Protein AF-A0A2J7ZN71-F1 (afdb_monomer_lite)

pLDDT: mean 74.39, std 15.01, range [37.94, 88.56]

Sequence (117 aa):
MFYYLTLNKALDIHPKDFGSRLREVLQSKPITEGRTRQGIFEWPRIREDQSGYATFEVTYGCIVCRPYKGEVLDAVATSVDKVSWKVVSGVMGFFVQARPLQLFVTQHFCIVTVKED

Organism: NCBI:txid47790

Foldseek 3Di:
DKDKDWDKDKDKDQPVCPDPCVVVVVVPDDDPAAPWDDWDWDDWDQDPPVRRITIIIITIIHMHDDDDPPDDFDWAFDDQDPVLVDPDDDWRWTWTHGDPDIDIDTPVPDDDDDPDD

Radius of gyration: 23.33 Å; chains: 1; bounding box: 53×30×63 Å

Structure (mmCIF, N/CA/C/O backbone):
data_AF-A0A2J7ZN71-F1
#
_entry.id   AF-A0A2J7ZN71-F1
#
loop_
_atom_site.group_PDB
_atom_site.id
_atom_site.type_symbol
_atom_site.label_atom_id
_atom_site.label_alt_id
_atom_site.label_comp_id
_atom_site.label_asym_id
_atom_site.label_entity_id
_atom_site.label_seq_id
_atom_site.pdbx_PDB_ins_code
_atom_site.Cartn_x
_atom_site.Cartn_y
_atom_site.Cartn_z
_atom_site.occupancy
_atom_site.B_iso_or_equiv
_atom_site.auth_seq_id
_atom_site.auth_comp_id
_atom_site.auth_asym_id
_atom_site.auth_atom_id
_atom_site.pdbx_PDB_model_num
ATOM 1 N N . MET A 1 1 ? -13.800 1.177 6.326 1.00 82.94 1 MET A N 1
ATOM 2 C CA . MET A 1 1 ? -14.202 1.723 5.011 1.00 82.94 1 MET A CA 1
ATOM 3 C C . MET A 1 1 ? -13.180 1.390 3.913 1.00 82.94 1 MET A C 1
ATOM 5 O O . MET A 1 1 ? -11.994 1.278 4.222 1.00 82.94 1 MET A O 1
ATOM 9 N N . PHE A 1 2 ? -13.612 1.229 2.652 1.00 83.62 2 PHE A N 1
ATOM 10 C CA . PHE A 1 2 ? -12.721 1.124 1.480 1.00 83.62 2 PHE A CA 1
ATOM 11 C C . PHE A 1 2 ? -12.754 2.409 0.651 1.00 83.62 2 PHE A C 1
ATOM 13 O O . PHE A 1 2 ? -13.823 2.978 0.448 1.00 83.62 2 PHE A O 1
ATOM 20 N N . TYR A 1 3 ? -11.601 2.808 0.120 1.00 85.88 3 TYR A N 1
ATOM 21 C CA . TYR A 1 3 ? -11.456 3.965 -0.761 1.00 85.88 3 TYR A CA 1
ATOM 22 C C . TYR A 1 3 ? -10.753 3.559 -2.047 1.00 85.88 3 TYR A C 1
ATOM 24 O O . TYR A 1 3 ? -9.821 2.755 -2.014 1.00 85.88 3 TYR A O 1
ATOM 32 N N . TYR A 1 4 ? -11.189 4.134 -3.165 1.00 87.50 4 TYR A N 1
ATOM 33 C CA . TYR A 1 4 ? -10.447 4.085 -4.416 1.00 87.50 4 TYR A CA 1
ATOM 34 C C . TYR A 1 4 ? -9.589 5.344 -4.515 1.00 87.50 4 TYR A C 1
ATOM 36 O O . TYR A 1 4 ? -10.124 6.452 -4.534 1.00 87.50 4 TYR A O 1
ATOM 44 N N . LEU A 1 5 ? -8.270 5.173 -4.541 1.00 86.00 5 LEU A N 1
ATOM 45 C CA . LEU A 1 5 ? -7.311 6.265 -4.672 1.00 86.00 5 LEU A CA 1
ATOM 46 C C . LEU A 1 5 ? -6.529 6.100 -5.969 1.00 86.00 5 LEU A C 1
ATOM 48 O O . LEU A 1 5 ? -6.172 4.989 -6.360 1.00 86.00 5 LEU A O 1
ATOM 52 N N . THR A 1 6 ? -6.262 7.226 -6.624 1.00 87.25 6 THR A N 1
ATOM 53 C CA . THR A 1 6 ? -5.315 7.295 -7.738 1.00 87.25 6 THR A CA 1
ATOM 54 C C . THR A 1 6 ? -4.014 7.855 -7.184 1.00 87.25 6 THR A C 1
ATOM 56 O O . THR A 1 6 ? -4.007 8.957 -6.640 1.00 87.25 6 THR A O 1
ATOM 59 N N . LEU A 1 7 ? -2.941 7.072 -7.259 1.00 85.06 7 LEU A N 1
ATOM 60 C CA . LEU A 1 7 ? -1.635 7.399 -6.694 1.00 85.06 7 LEU A CA 1
ATOM 61 C C . LEU A 1 7 ? -0.573 7.402 -7.790 1.00 85.06 7 LEU A C 1
ATOM 63 O O . LEU A 1 7 ? -0.671 6.659 -8.764 1.00 85.06 7 LEU A O 1
ATOM 67 N N . ASN A 1 8 ? 0.472 8.199 -7.585 1.00 85.88 8 ASN A N 1
ATOM 68 C CA . ASN A 1 8 ? 1.641 8.246 -8.454 1.00 85.88 8 ASN A CA 1
ATOM 69 C C . ASN A 1 8 ? 2.836 7.639 -7.721 1.00 85.88 8 ASN A C 1
ATOM 71 O O . ASN A 1 8 ? 3.069 7.945 -6.550 1.00 85.88 8 ASN A O 1
ATOM 75 N N . LYS A 1 9 ? 3.596 6.773 -8.392 1.00 84.75 9 LYS A N 1
ATOM 76 C CA . LYS A 1 9 ? 4.840 6.210 -7.859 1.00 84.75 9 LYS A CA 1
ATOM 77 C C . LYS A 1 9 ? 5.925 6.240 -8.926 1.00 84.75 9 LYS A C 1
ATOM 79 O O . LYS A 1 9 ? 5.715 5.765 -10.038 1.00 84.75 9 LYS A O 1
ATOM 84 N N . ALA A 1 10 ? 7.090 6.755 -8.545 1.00 86.12 10 ALA A N 1
ATOM 85 C CA . ALA A 1 10 ? 8.309 6.638 -9.328 1.00 86.12 10 ALA A CA 1
ATOM 86 C C . ALA A 1 10 ? 8.900 5.235 -9.139 1.00 86.12 10 ALA A C 1
ATOM 88 O O . ALA A 1 10 ? 9.057 4.761 -8.007 1.00 86.12 10 ALA A O 1
ATOM 89 N N . LEU A 1 11 ? 9.189 4.554 -10.244 1.00 86.75 11 LEU A N 1
ATOM 90 C CA . LEU A 1 11 ? 9.700 3.195 -10.245 1.00 86.75 11 LEU A CA 1
ATOM 91 C C . LEU A 1 11 ? 11.016 3.109 -11.012 1.00 86.75 11 LEU A C 1
ATOM 93 O O . LEU A 1 11 ? 11.055 3.301 -12.224 1.00 86.75 11 LEU A O 1
ATOM 97 N N . ASP A 1 12 ? 12.075 2.761 -10.289 1.00 87.56 12 ASP A N 1
ATOM 98 C CA . ASP A 1 12 ? 13.409 2.612 -10.857 1.00 87.56 12 ASP A CA 1
ATOM 99 C C . ASP A 1 12 ? 13.579 1.204 -11.449 1.00 87.56 12 ASP A C 1
ATOM 101 O O . ASP A 1 12 ? 13.289 0.180 -10.809 1.00 87.56 12 ASP A O 1
ATOM 105 N N . ILE A 1 13 ? 14.037 1.141 -12.698 1.00 88.19 13 ILE A N 1
ATOM 106 C CA . ILE A 1 13 ? 14.294 -0.097 -13.437 1.00 88.19 13 ILE A CA 1
ATOM 107 C C . ILE A 1 13 ? 15.754 -0.157 -13.857 1.00 88.19 13 ILE A C 1
ATOM 109 O O . ILE A 1 13 ? 16.323 0.818 -14.346 1.00 88.19 13 ILE A O 1
ATOM 113 N N . HIS A 1 14 ? 16.336 -1.338 -13.673 1.00 88.31 14 HIS A N 1
ATOM 114 C CA . HIS A 1 14 ? 17.698 -1.630 -14.072 1.00 88.31 14 HIS A CA 1
ATOM 115 C C . HIS A 1 14 ? 17.781 -1.820 -15.603 1.00 88.31 14 HIS A C 1
ATOM 117 O O . HIS A 1 14 ? 16.914 -2.494 -16.166 1.00 88.31 14 HIS A O 1
ATOM 123 N N . PRO A 1 15 ? 18.842 -1.343 -16.284 1.00 87.25 15 PRO A N 1
ATOM 124 C CA . PRO A 1 15 ? 19.001 -1.454 -17.743 1.00 87.25 15 PRO A CA 1
ATOM 125 C C . PRO A 1 15 ? 18.836 -2.859 -18.324 1.00 87.25 15 PRO A C 1
ATOM 127 O O . PRO A 1 15 ? 18.375 -3.030 -19.446 1.00 87.25 15 PRO A O 1
ATOM 130 N N . LYS A 1 16 ? 19.199 -3.885 -17.547 1.00 88.06 16 LYS A N 1
ATOM 131 C CA . LYS A 1 16 ? 19.067 -5.303 -17.928 1.00 88.06 16 LYS A CA 1
ATOM 132 C C . LYS A 1 16 ? 17.629 -5.707 -18.275 1.00 88.06 16 LYS A C 1
ATOM 134 O O . LYS A 1 16 ? 17.439 -6.603 -19.090 1.00 88.06 16 LYS A O 1
ATOM 139 N N . ASP A 1 17 ? 16.643 -5.048 -17.674 1.00 86.00 17 ASP A N 1
ATOM 140 C CA . ASP A 1 17 ? 15.226 -5.347 -17.887 1.00 86.00 17 ASP A CA 1
ATOM 141 C C . ASP A 1 17 ? 14.618 -4.509 -19.029 1.00 86.00 17 ASP A C 1
ATOM 143 O O . ASP A 1 17 ? 13.426 -4.634 -19.328 1.00 86.00 17 ASP A O 1
ATOM 147 N N . PHE A 1 18 ? 15.420 -3.665 -19.697 1.00 84.06 18 PHE A N 1
ATOM 148 C CA . PHE A 1 18 ? 15.007 -2.907 -20.879 1.00 84.06 18 PHE A CA 1
ATOM 149 C C . PHE A 1 18 ? 14.949 -3.844 -22.083 1.00 84.06 18 PHE A C 1
ATOM 151 O O . PHE A 1 18 ? 15.886 -3.977 -22.866 1.00 84.06 18 PHE A O 1
ATOM 158 N N . GLY A 1 19 ? 13.824 -4.531 -22.216 1.00 85.56 19 GLY A N 1
ATOM 159 C CA . GLY A 1 19 ? 13.555 -5.419 -23.335 1.00 85.56 19 GLY A CA 1
ATOM 160 C C . GLY A 1 19 ? 12.082 -5.421 -23.711 1.00 85.56 19 GLY A C 1
ATOM 161 O O . GLY A 1 19 ? 11.272 -4.663 -23.180 1.00 85.56 19 GLY A O 1
ATOM 162 N N . SER A 1 20 ? 11.708 -6.337 -24.599 1.00 84.94 20 SER A N 1
ATOM 163 C CA . SER A 1 20 ? 10.323 -6.511 -25.059 1.00 84.94 20 SER A CA 1
ATOM 164 C C . SER A 1 20 ? 9.323 -6.801 -23.930 1.00 84.94 20 SER A C 1
ATOM 166 O O . SER A 1 20 ? 8.136 -6.526 -24.081 1.00 84.94 20 SER A O 1
ATOM 168 N N . ARG A 1 21 ? 9.798 -7.303 -22.781 1.00 86.12 21 ARG A N 1
ATOM 169 C CA . ARG A 1 21 ? 8.985 -7.620 -21.592 1.00 86.12 21 ARG A CA 1
ATOM 170 C C . ARG A 1 21 ? 8.977 -6.526 -20.523 1.00 86.12 21 ARG A C 1
ATOM 172 O O . ARG A 1 21 ? 8.514 -6.766 -19.411 1.00 86.12 21 ARG A O 1
ATOM 179 N N . LEU A 1 22 ? 9.445 -5.318 -20.839 1.00 83.94 22 LEU A N 1
ATOM 180 C CA . LEU A 1 22 ? 9.497 -4.198 -19.892 1.00 83.94 22 LEU A CA 1
ATOM 181 C C . LEU A 1 22 ? 8.149 -3.956 -19.193 1.00 83.94 22 LEU A C 1
ATOM 183 O O . LEU A 1 22 ? 8.105 -3.723 -17.989 1.00 83.94 22 LEU A O 1
ATOM 187 N N . ARG A 1 23 ? 7.038 -4.077 -19.931 1.00 82.25 23 ARG A N 1
ATOM 188 C CA . ARG A 1 23 ? 5.681 -3.892 -19.397 1.00 82.25 23 ARG A CA 1
ATOM 189 C C . ARG A 1 23 ? 5.302 -4.940 -18.347 1.00 82.25 23 ARG A C 1
ATOM 191 O O . ARG A 1 23 ? 4.655 -4.601 -17.364 1.00 82.25 23 ARG A O 1
ATOM 198 N N . GLU A 1 24 ? 5.719 -6.188 -18.530 1.00 85.31 24 GLU A N 1
ATOM 199 C CA . GLU A 1 24 ? 5.472 -7.272 -17.570 1.00 85.31 24 GLU A CA 1
ATOM 200 C C . GLU A 1 24 ? 6.328 -7.089 -16.312 1.00 85.31 24 GLU A C 1
ATOM 202 O O . GLU A 1 24 ? 5.850 -7.246 -15.188 1.00 8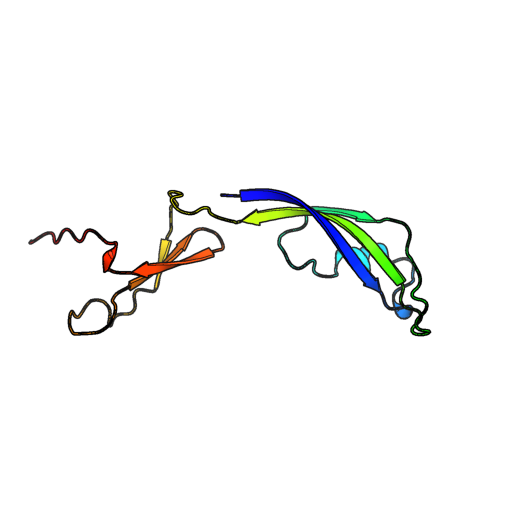5.31 24 GLU A O 1
ATOM 207 N N . VAL A 1 25 ? 7.586 -6.671 -16.483 1.00 84.56 25 VAL A N 1
ATOM 208 C CA . VAL A 1 25 ? 8.488 -6.358 -15.363 1.00 84.56 25 VAL A CA 1
ATOM 209 C C . VAL A 1 25 ? 7.948 -5.179 -14.549 1.00 84.56 25 VAL A C 1
ATOM 211 O O . VAL A 1 25 ? 7.898 -5.235 -13.322 1.00 84.56 25 VAL A O 1
ATOM 214 N N . LEU A 1 26 ? 7.463 -4.141 -15.227 1.00 81.50 26 LEU A N 1
ATOM 215 C CA . LEU A 1 26 ? 6.797 -2.993 -14.615 1.00 81.50 26 LEU A CA 1
ATOM 216 C C . LEU A 1 26 ? 5.558 -3.392 -13.804 1.00 81.50 26 LEU A C 1
ATOM 218 O O . LEU A 1 26 ? 5.356 -2.885 -12.704 1.00 81.50 26 LEU A O 1
ATOM 222 N N . GLN A 1 27 ? 4.740 -4.304 -14.332 1.00 79.75 27 GLN A N 1
ATOM 223 C CA . GLN A 1 27 ? 3.518 -4.776 -13.674 1.00 79.75 27 GLN A CA 1
ATOM 224 C C . GLN A 1 27 ? 3.777 -5.752 -12.522 1.00 79.75 27 GLN A C 1
ATOM 226 O O . GLN A 1 27 ? 2.986 -5.807 -11.584 1.00 79.75 27 GLN A O 1
ATOM 231 N N . SER A 1 28 ? 4.860 -6.529 -12.588 1.00 80.81 28 SER A N 1
ATOM 232 C CA . SER A 1 28 ? 5.219 -7.497 -11.544 1.00 80.81 28 SER A CA 1
ATOM 233 C C . SER A 1 28 ? 5.883 -6.854 -10.328 1.00 80.81 28 SER A C 1
ATOM 235 O O . SER A 1 28 ? 5.873 -7.442 -9.244 1.00 80.81 28 SER A O 1
ATOM 237 N N . LYS A 1 29 ? 6.440 -5.645 -10.466 1.00 80.75 29 LYS A N 1
ATOM 238 C CA . LYS A 1 29 ? 7.035 -4.942 -9.331 1.00 80.75 29 LYS A CA 1
ATOM 239 C C . LYS A 1 29 ? 5.957 -4.517 -8.326 1.00 80.75 29 LYS A C 1
ATOM 241 O O . LYS A 1 29 ? 5.007 -3.822 -8.691 1.00 80.75 29 LYS A O 1
ATOM 246 N N . PRO A 1 30 ? 6.103 -4.887 -7.041 1.00 68.19 30 PRO A N 1
ATOM 247 C CA . PRO A 1 30 ? 5.094 -4.596 -6.038 1.00 68.19 30 PRO A CA 1
ATOM 248 C C . PRO A 1 30 ? 5.005 -3.091 -5.772 1.00 68.19 30 PRO A C 1
ATOM 250 O O . PRO A 1 30 ? 5.975 -2.413 -5.416 1.00 68.19 30 PRO A O 1
ATOM 253 N N . ILE A 1 31 ? 3.793 -2.567 -5.912 1.00 69.75 31 ILE A N 1
ATOM 254 C CA . ILE A 1 31 ? 3.444 -1.218 -5.494 1.00 69.75 31 ILE A CA 1
ATOM 255 C C . ILE A 1 31 ? 2.840 -1.328 -4.092 1.00 69.75 31 ILE A C 1
ATOM 257 O O . ILE A 1 31 ? 1.911 -2.094 -3.862 1.00 69.75 31 ILE A O 1
ATOM 261 N N . THR A 1 32 ? 3.438 -0.631 -3.132 1.00 61.41 32 THR A N 1
ATOM 262 C CA . THR A 1 32 ? 3.470 -1.027 -1.718 1.00 61.41 32 THR A CA 1
ATOM 263 C C . THR A 1 32 ? 2.174 -0.817 -0.923 1.00 61.41 32 THR A C 1
ATOM 265 O O . THR A 1 32 ? 2.198 -0.973 0.290 1.00 61.41 32 THR A O 1
ATOM 268 N N . GLU A 1 33 ? 1.037 -0.490 -1.544 1.00 56.62 33 GLU A N 1
ATOM 269 C CA . GLU A 1 33 ? -0.140 0.007 -0.803 1.00 56.62 33 GLU A CA 1
ATOM 270 C C . GLU A 1 33 ? -1.496 -0.535 -1.292 1.00 56.62 33 GLU A C 1
ATOM 272 O O . GLU A 1 33 ? -2.524 0.131 -1.181 1.00 56.62 33 GLU A O 1
ATOM 277 N N . GLY A 1 34 ? -1.542 -1.769 -1.804 1.00 56.41 34 GLY A N 1
ATOM 278 C CA . GLY A 1 34 ? -2.809 -2.478 -2.020 1.00 56.41 34 GLY A CA 1
ATOM 279 C C . GLY A 1 34 ? -2.852 -3.354 -3.267 1.00 56.41 34 GLY A C 1
ATOM 280 O O . GLY A 1 34 ? -1.849 -3.589 -3.936 1.00 56.41 34 GLY A O 1
ATOM 281 N N . ARG A 1 35 ? -4.050 -3.859 -3.590 1.00 55.84 35 ARG A N 1
ATOM 282 C CA . ARG A 1 35 ? -4.305 -4.531 -4.872 1.00 55.84 35 ARG A CA 1
ATOM 283 C C . ARG A 1 35 ? -4.480 -3.463 -5.950 1.00 55.84 35 ARG A C 1
ATOM 285 O O . ARG A 1 35 ? -5.556 -2.881 -6.084 1.00 55.84 35 ARG A O 1
ATOM 292 N N . THR A 1 36 ? -3.410 -3.196 -6.685 1.00 55.88 36 THR A N 1
ATOM 293 C CA . THR A 1 36 ? -3.398 -2.266 -7.818 1.00 55.88 36 THR A CA 1
ATOM 294 C C . THR A 1 36 ? -4.096 -2.886 -9.025 1.00 55.88 36 THR A C 1
ATOM 296 O O . THR A 1 36 ? -3.828 -4.041 -9.356 1.00 55.88 36 THR A O 1
ATOM 299 N N . ARG A 1 37 ? -5.005 -2.147 -9.680 1.00 52.97 37 ARG A N 1
ATOM 300 C CA . ARG A 1 37 ? -5.815 -2.702 -10.783 1.00 52.97 37 ARG A CA 1
ATOM 301 C C . ARG A 1 37 ? -5.340 -2.390 -12.193 1.00 52.97 37 ARG A C 1
ATOM 303 O O . ARG A 1 37 ? -5.700 -3.156 -13.070 1.00 52.97 37 ARG A O 1
ATOM 310 N N . GLN A 1 38 ? -4.538 -1.353 -12.411 1.00 58.38 38 GLN A N 1
ATOM 311 C CA . GLN A 1 38 ? -3.813 -1.035 -13.653 1.00 58.38 38 GLN A CA 1
ATOM 312 C C . GLN A 1 38 ? -3.293 0.399 -13.519 1.00 58.38 38 GLN A C 1
ATOM 314 O O . GLN A 1 38 ? -3.900 1.209 -12.815 1.00 58.38 38 GLN A O 1
ATOM 319 N N . GLY A 1 39 ? -2.169 0.698 -14.169 1.00 58.22 39 GLY A N 1
ATOM 320 C CA . GLY A 1 39 ? -1.601 2.039 -14.191 1.00 58.22 39 GLY A CA 1
ATOM 321 C C . GLY A 1 39 ? -1.233 2.499 -15.595 1.00 58.22 39 GLY A C 1
ATOM 322 O O . GLY A 1 39 ? -0.961 1.675 -16.473 1.00 58.22 39 GLY A O 1
ATOM 323 N N . ILE A 1 40 ? -1.263 3.815 -15.789 1.00 63.97 40 ILE A N 1
ATOM 324 C CA . ILE A 1 40 ? -0.742 4.497 -16.973 1.00 63.97 40 ILE A CA 1
ATOM 325 C C . ILE A 1 40 ? 0.739 4.770 -16.703 1.00 63.97 40 ILE A C 1
ATOM 327 O O . ILE A 1 40 ? 1.098 5.260 -15.633 1.00 63.97 40 ILE A O 1
ATOM 331 N N . PHE A 1 41 ? 1.588 4.394 -17.657 1.00 67.75 41 PHE A N 1
ATOM 332 C CA . PHE A 1 41 ? 3.031 4.602 -17.594 1.00 67.75 41 PHE A CA 1
ATOM 333 C C . PHE A 1 41 ? 3.378 5.834 -18.421 1.00 67.75 41 PHE A C 1
ATOM 335 O O . PHE A 1 41 ? 3.059 5.875 -19.612 1.00 67.75 41 PHE A O 1
ATOM 342 N N . GLU A 1 42 ? 4.014 6.819 -17.798 1.00 72.44 42 GLU A N 1
ATOM 343 C CA . GLU A 1 42 ? 4.567 7.968 -18.510 1.00 72.44 42 GLU A CA 1
ATOM 344 C C . GLU A 1 42 ? 5.953 7.657 -19.095 1.00 72.44 42 GLU A C 1
ATOM 346 O O . GLU A 1 42 ? 6.531 6.585 -18.880 1.00 72.44 42 GLU A O 1
ATOM 351 N N . TRP A 1 43 ? 6.481 8.597 -19.883 1.00 72.31 43 TRP A N 1
ATOM 352 C CA . TRP A 1 43 ? 7.781 8.463 -20.535 1.00 72.31 43 TRP A CA 1
ATOM 353 C C . TRP A 1 43 ? 8.913 8.335 -19.502 1.00 72.31 43 TRP A C 1
ATOM 355 O O . TRP A 1 43 ? 8.957 9.117 -18.549 1.00 72.31 43 TRP A O 1
ATOM 365 N N . PRO A 1 44 ? 9.850 7.384 -19.679 1.00 77.62 44 PRO A N 1
ATOM 366 C CA . PRO A 1 44 ? 10.933 7.187 -18.728 1.00 77.62 44 PRO A CA 1
ATOM 367 C C . PRO A 1 44 ? 11.906 8.358 -18.710 1.00 77.62 44 PRO A C 1
ATOM 369 O O . PRO A 1 44 ? 12.309 8.868 -19.758 1.00 77.62 44 PRO A O 1
ATOM 372 N N . ARG A 1 45 ? 12.374 8.701 -17.511 1.00 82.94 45 ARG A N 1
ATOM 373 C CA . ARG A 1 45 ? 13.546 9.553 -17.312 1.00 82.94 45 ARG A CA 1
ATOM 374 C C . ARG A 1 45 ? 14.744 8.683 -16.970 1.00 82.94 45 ARG A C 1
ATOM 376 O O . ARG A 1 45 ? 14.702 7.915 -16.015 1.00 82.94 45 ARG A O 1
ATOM 383 N N . ILE A 1 46 ? 15.813 8.791 -17.751 1.00 83.75 46 ILE A N 1
ATOM 384 C CA . ILE A 1 46 ? 17.086 8.134 -17.436 1.00 83.75 46 ILE A CA 1
ATOM 385 C C . ILE A 1 46 ? 17.754 8.942 -16.321 1.00 83.75 46 ILE A C 1
ATOM 387 O O . ILE A 1 46 ? 17.839 10.165 -16.420 1.00 83.75 46 ILE A O 1
ATOM 391 N N . ARG A 1 47 ? 18.203 8.277 -15.255 1.00 83.44 47 ARG A N 1
ATOM 392 C CA . ARG A 1 47 ? 18.943 8.938 -14.179 1.00 83.44 47 ARG A CA 1
ATOM 393 C C . ARG A 1 47 ? 20.322 9.389 -14.657 1.00 83.44 47 ARG A C 1
ATOM 395 O O . ARG A 1 47 ? 21.036 8.658 -15.337 1.00 83.44 47 ARG A O 1
ATOM 402 N N . GLU A 1 48 ? 20.713 10.577 -14.214 1.00 82.38 48 GLU A N 1
ATOM 403 C CA . GLU A 1 48 ? 21.994 11.214 -14.546 1.00 82.38 48 GLU A CA 1
ATOM 404 C C . GLU A 1 48 ? 23.152 10.779 -13.624 1.00 82.38 48 GLU A C 1
ATOM 406 O O . GLU A 1 48 ? 24.285 11.222 -13.784 1.00 82.38 48 GLU A O 1
ATOM 411 N N . ASP A 1 49 ? 22.908 9.870 -12.678 1.00 82.94 49 ASP A N 1
ATOM 412 C CA . ASP A 1 49 ? 23.873 9.394 -11.673 1.00 82.94 49 ASP A CA 1
ATOM 413 C C . ASP A 1 49 ? 24.877 8.350 -12.210 1.00 82.94 49 ASP A C 1
ATOM 415 O O . ASP A 1 49 ? 25.489 7.623 -11.431 1.00 82.94 49 ASP A O 1
ATOM 419 N N . GLN A 1 50 ? 25.038 8.247 -13.537 1.00 78.75 50 GLN A N 1
ATOM 420 C CA . GLN A 1 50 ? 25.873 7.257 -14.248 1.00 78.75 50 GLN A CA 1
ATOM 421 C C . GLN A 1 50 ? 25.515 5.784 -13.975 1.00 78.75 50 GLN A C 1
ATOM 423 O O . GLN A 1 50 ? 26.158 4.880 -14.506 1.00 78.75 50 GLN A O 1
ATOM 428 N N . SER A 1 51 ? 24.461 5.520 -13.199 1.00 81.06 51 SER A N 1
ATOM 429 C CA . SER A 1 51 ? 23.998 4.166 -12.889 1.00 81.06 51 SER A CA 1
ATOM 430 C C . SER A 1 51 ? 23.242 3.523 -14.061 1.00 81.06 51 SER A C 1
ATOM 432 O O . SER A 1 51 ? 23.099 2.302 -14.119 1.00 81.06 51 SER A O 1
ATOM 434 N N . GLY A 1 52 ? 22.743 4.345 -14.993 1.00 83.31 52 GLY A N 1
ATOM 435 C CA . GLY A 1 52 ? 21.968 3.925 -16.161 1.00 83.31 52 GLY A CA 1
ATOM 436 C C . GLY A 1 52 ? 20.512 3.559 -15.862 1.00 83.31 52 GLY A C 1
ATOM 437 O O . GLY A 1 52 ? 19.782 3.200 -16.782 1.00 83.31 52 GLY A O 1
ATOM 438 N N . TYR A 1 53 ? 20.060 3.643 -14.609 1.00 88.56 53 TYR A N 1
ATOM 439 C CA . TYR A 1 53 ? 18.678 3.322 -14.254 1.00 88.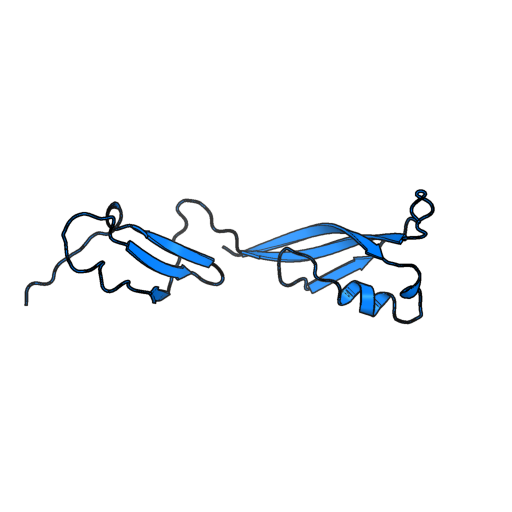56 53 TYR A CA 1
ATOM 440 C C . TYR A 1 53 ? 17.687 4.263 -14.948 1.00 88.56 53 TYR A C 1
ATOM 442 O O . TYR A 1 53 ? 17.959 5.448 -15.136 1.00 88.56 53 TYR A O 1
ATOM 450 N N . ALA A 1 54 ? 16.510 3.736 -15.289 1.00 88.56 54 ALA A N 1
ATOM 451 C CA . ALA A 1 54 ? 15.393 4.543 -15.770 1.00 88.56 54 ALA A CA 1
ATOM 452 C C . ALA A 1 54 ? 14.294 4.595 -14.714 1.00 88.56 54 ALA A C 1
ATOM 454 O O . ALA A 1 54 ? 13.847 3.560 -14.213 1.00 88.56 54 ALA A O 1
ATOM 455 N N . THR A 1 55 ? 13.853 5.807 -14.413 1.00 88.25 55 THR A N 1
ATOM 456 C CA . THR A 1 55 ? 12.733 6.099 -13.531 1.00 88.25 55 THR A CA 1
ATOM 457 C C . THR A 1 55 ? 11.474 6.256 -14.377 1.00 88.25 55 THR A C 1
ATOM 459 O O . THR A 1 55 ? 11.405 7.105 -15.267 1.00 88.25 55 THR A O 1
ATOM 462 N N . PHE A 1 56 ? 10.475 5.426 -14.095 1.00 87.00 56 PHE A N 1
ATOM 463 C CA . PHE A 1 56 ? 9.149 5.497 -14.700 1.00 87.00 56 PHE A CA 1
ATOM 464 C C . PHE A 1 56 ? 8.169 6.091 -13.699 1.00 87.00 56 PHE A C 1
ATOM 466 O O . PHE A 1 56 ? 8.032 5.575 -12.589 1.00 87.00 56 PHE A O 1
ATOM 473 N N . GLU A 1 57 ? 7.464 7.145 -14.091 1.00 87.00 57 GLU A N 1
ATOM 474 C CA . GLU A 1 57 ? 6.331 7.643 -13.319 1.00 87.00 57 GLU A CA 1
ATOM 475 C C . GLU A 1 57 ? 5.089 6.826 -13.682 1.00 87.00 57 GLU A C 1
ATOM 477 O O . GLU A 1 57 ? 4.691 6.725 -14.845 1.00 87.00 57 GLU A O 1
ATOM 482 N N . VAL A 1 58 ? 4.526 6.157 -12.676 1.00 84.19 58 VAL A N 1
ATOM 483 C CA . VAL A 1 58 ? 3.376 5.268 -12.836 1.00 84.19 58 VAL A CA 1
ATOM 484 C C . VAL A 1 58 ? 2.214 5.819 -12.033 1.00 84.19 58 VAL A C 1
ATOM 486 O O . VAL A 1 58 ? 2.257 5.837 -10.799 1.00 84.19 58 VAL A O 1
ATOM 489 N N . THR A 1 59 ? 1.153 6.210 -12.730 1.00 84.75 59 THR A N 1
ATOM 490 C CA . THR A 1 59 ? -0.133 6.545 -12.118 1.00 84.75 59 THR A CA 1
ATOM 491 C C . THR A 1 59 ? -0.970 5.285 -12.037 1.00 84.75 59 THR A C 1
ATOM 493 O O . THR A 1 59 ? -1.263 4.680 -13.065 1.00 84.75 59 THR A O 1
ATOM 496 N N . TYR A 1 60 ? -1.378 4.870 -10.842 1.00 83.62 60 TYR A N 1
ATOM 497 C CA . TYR A 1 60 ? -2.131 3.638 -10.637 1.00 83.62 60 TYR A CA 1
ATOM 498 C C . TYR A 1 60 ? -3.326 3.832 -9.704 1.00 83.62 60 TYR A C 1
ATOM 500 O O . TYR A 1 60 ? -3.293 4.620 -8.760 1.00 83.62 60 TYR A O 1
ATOM 508 N N . GLY A 1 61 ? -4.392 3.074 -9.968 1.00 83.69 61 GLY A N 1
ATOM 509 C CA . GLY A 1 61 ? -5.548 2.979 -9.081 1.00 83.69 61 GLY A CA 1
ATOM 510 C C . GLY A 1 61 ? -5.376 1.859 -8.058 1.00 83.69 61 GLY A C 1
ATOM 511 O O . GLY A 1 61 ? -5.137 0.704 -8.439 1.00 83.69 61 GLY A O 1
ATOM 512 N N . CYS A 1 62 ? -5.535 2.168 -6.771 1.00 84.00 62 CYS A N 1
ATOM 513 C CA . CYS A 1 62 ? -5.537 1.180 -5.693 1.00 84.00 62 CYS A CA 1
ATOM 514 C C . CYS A 1 62 ? -6.789 1.290 -4.813 1.00 84.00 62 CYS A C 1
ATOM 516 O O . CYS A 1 62 ? -7.381 2.357 -4.639 1.00 84.00 62 CYS A O 1
ATOM 518 N N . ILE A 1 63 ? -7.201 0.145 -4.261 1.00 84.88 63 ILE A N 1
ATOM 519 C CA . ILE A 1 63 ? -8.239 0.082 -3.230 1.00 84.88 63 ILE A CA 1
ATOM 520 C C . ILE A 1 63 ? -7.541 -0.002 -1.878 1.00 84.88 63 ILE A C 1
ATOM 522 O O . ILE A 1 63 ? -6.854 -0.986 -1.594 1.00 84.88 63 ILE A O 1
ATOM 526 N N . VAL A 1 64 ? -7.748 1.010 -1.041 1.00 84.50 64 VAL A N 1
ATOM 527 C CA . VAL A 1 64 ? -7.144 1.112 0.290 1.00 84.50 64 VAL A CA 1
ATOM 528 C C . VAL A 1 64 ? -8.210 0.886 1.356 1.00 84.50 64 VAL A C 1
ATOM 530 O O . VAL A 1 64 ? -9.321 1.415 1.277 1.00 84.50 64 VAL A O 1
ATOM 533 N N . CYS A 1 65 ? -7.874 0.094 2.374 1.00 83.38 65 CYS A N 1
ATOM 534 C CA . CYS A 1 65 ? -8.701 -0.088 3.563 1.00 83.38 65 CYS A CA 1
ATOM 535 C C . CYS A 1 65 ? -8.181 0.817 4.677 1.00 83.38 65 CYS A C 1
ATOM 537 O O . CYS A 1 65 ? -7.195 0.479 5.327 1.00 83.38 65 CYS A O 1
ATOM 539 N N . ARG A 1 66 ? -8.833 1.962 4.899 1.00 85.38 66 ARG A N 1
ATOM 540 C CA . ARG A 1 66 ? -8.437 2.910 5.948 1.00 85.38 66 ARG A CA 1
ATOM 541 C C . ARG A 1 66 ? -9.653 3.291 6.793 1.00 85.38 66 ARG A C 1
ATOM 543 O O . ARG A 1 66 ? -10.421 4.147 6.372 1.00 85.38 66 ARG A O 1
ATOM 550 N N . PRO A 1 67 ? -9.897 2.629 7.933 1.00 84.75 67 PRO A N 1
ATOM 551 C CA . PRO A 1 67 ? -11.036 2.968 8.778 1.00 84.75 67 PRO A CA 1
ATOM 552 C C . PRO A 1 67 ? -10.858 4.342 9.438 1.00 84.75 67 PRO A C 1
ATOM 554 O O . PRO A 1 67 ? -9.728 4.810 9.607 1.00 84.75 67 PRO A O 1
ATOM 557 N N . TYR A 1 68 ? -11.965 4.981 9.815 1.00 85.44 68 TYR A N 1
ATOM 558 C CA . TYR A 1 68 ? -11.953 6.263 10.530 1.00 85.44 68 TYR A CA 1
ATOM 559 C C . TYR A 1 68 ? -12.312 6.095 12.013 1.00 85.44 68 TYR A C 1
ATOM 561 O O . TYR A 1 68 ? -12.944 5.121 12.424 1.00 85.44 68 TYR A O 1
ATOM 569 N N . LYS A 1 69 ? -11.887 7.049 12.852 1.00 84.94 69 LYS A N 1
ATOM 570 C CA . LYS A 1 69 ? -12.175 7.022 14.293 1.00 84.94 69 LYS A CA 1
ATOM 571 C C . LYS A 1 69 ? -13.686 7.149 14.518 1.00 84.94 69 LYS A C 1
ATOM 573 O O . LYS A 1 69 ? -14.279 8.133 14.089 1.00 84.94 69 LYS A O 1
ATOM 578 N N . GLY A 1 70 ? -14.280 6.178 15.211 1.00 83.94 70 GLY A N 1
ATOM 579 C CA . GLY A 1 70 ? -15.726 6.125 15.460 1.00 83.94 70 GLY A CA 1
ATOM 580 C C . GLY A 1 70 ? -16.543 5.439 14.358 1.00 83.94 70 GLY A C 1
ATOM 581 O O . GLY A 1 70 ? -17.767 5.468 14.418 1.00 83.94 70 GLY A O 1
ATOM 582 N N . GLU A 1 71 ? -15.898 4.825 13.359 1.00 84.50 71 GLU A N 1
ATOM 583 C CA . GLU A 1 71 ? -16.576 3.938 12.407 1.00 84.50 71 GLU A CA 1
ATOM 584 C C . GLU A 1 71 ? -17.056 2.662 13.114 1.00 84.50 71 GLU A C 1
ATOM 586 O O . GLU A 1 71 ? -16.303 2.042 13.867 1.00 84.50 71 GLU A O 1
ATOM 591 N N . VAL A 1 72 ? -18.293 2.244 12.841 1.00 86.62 72 VAL A N 1
ATOM 592 C CA . VAL A 1 72 ? -18.803 0.936 13.267 1.00 86.62 72 VAL A CA 1
ATOM 593 C C . VAL A 1 72 ? -18.337 -0.110 12.256 1.00 86.62 72 VAL A C 1
ATOM 595 O O . VAL A 1 72 ? -18.591 0.021 11.059 1.00 86.62 72 VAL A O 1
ATOM 598 N N . LEU A 1 73 ? -17.627 -1.134 12.731 1.00 83.25 73 LEU A N 1
ATOM 599 C CA . LEU A 1 73 ? -17.074 -2.207 11.907 1.00 83.25 73 LEU A CA 1
ATOM 600 C C . LEU A 1 73 ? -17.413 -3.563 12.512 1.00 83.25 73 LEU A C 1
ATOM 602 O O . LEU A 1 73 ? -17.137 -3.803 13.685 1.00 83.25 73 LEU A O 1
ATOM 606 N N . ASP A 1 74 ? -17.906 -4.467 11.672 1.00 85.44 74 ASP A N 1
ATOM 607 C CA . ASP A 1 74 ? -18.036 -5.873 12.031 1.00 85.44 74 ASP A CA 1
ATOM 608 C C . ASP A 1 74 ? -16.666 -6.557 11.956 1.00 85.44 74 ASP A C 1
ATOM 610 O O . ASP A 1 74 ? -15.894 -6.362 11.006 1.00 85.44 74 ASP A O 1
ATOM 614 N N . ALA A 1 75 ? -16.358 -7.363 12.968 1.00 84.19 75 ALA A N 1
ATOM 615 C CA . ALA A 1 75 ? -15.079 -8.044 13.096 1.00 84.19 75 ALA A CA 1
ATOM 616 C C . ALA A 1 75 ? -15.260 -9.443 13.693 1.00 84.19 75 ALA A C 1
ATOM 618 O O . ALA A 1 75 ? -16.160 -9.678 14.497 1.00 84.19 75 ALA A O 1
ATOM 619 N N . VAL A 1 76 ? -14.382 -10.369 13.310 1.00 84.69 76 VAL A N 1
ATOM 620 C CA . VAL A 1 76 ? -14.365 -11.741 13.835 1.00 84.69 76 VAL A CA 1
ATOM 621 C C . VAL A 1 76 ? -13.266 -11.848 14.885 1.00 84.69 76 VAL A C 1
ATOM 623 O O . VAL A 1 76 ? -12.138 -11.432 14.634 1.00 84.69 76 VAL A O 1
ATOM 626 N N . ALA A 1 77 ? -13.564 -12.396 16.061 1.00 82.31 77 ALA A N 1
ATOM 627 C CA . ALA A 1 77 ? -12.549 -12.643 17.082 1.00 82.31 77 ALA A CA 1
ATOM 628 C C . ALA A 1 77 ? -11.587 -13.753 16.620 1.00 82.31 77 ALA A C 1
ATOM 630 O O . ALA A 1 77 ? -12.017 -14.875 16.358 1.00 82.31 77 ALA A O 1
ATOM 631 N N . THR A 1 78 ? -10.294 -13.437 16.512 1.00 80.81 78 THR A N 1
ATOM 632 C CA . THR A 1 78 ? -9.269 -14.371 16.005 1.00 80.81 78 THR A CA 1
ATOM 633 C C . THR A 1 78 ? -8.527 -15.053 17.140 1.00 80.81 78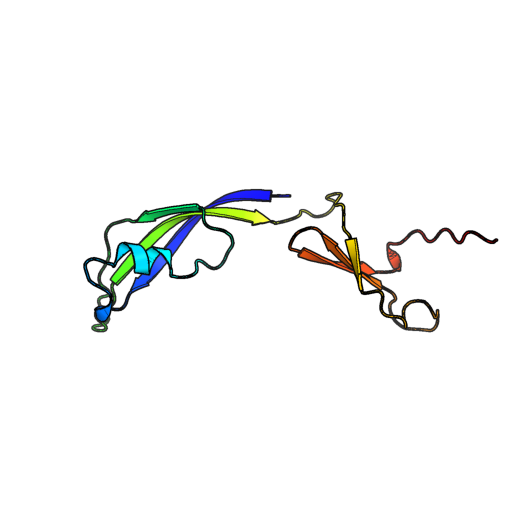 THR A C 1
ATOM 635 O O . THR A 1 78 ? -8.355 -16.269 17.129 1.00 80.81 78 THR A O 1
ATOM 638 N N . SER A 1 79 ? -8.087 -14.278 18.131 1.00 72.12 79 SER A N 1
ATOM 639 C CA . SER A 1 79 ? -7.431 -14.815 19.315 1.00 72.12 79 SER A CA 1
ATOM 640 C C . SER A 1 79 ? -8.001 -14.188 20.576 1.00 72.12 79 SER A C 1
ATOM 642 O O . SER A 1 79 ? -8.114 -12.969 20.730 1.00 72.12 79 SER A O 1
ATOM 644 N N . VAL A 1 80 ? -8.358 -15.083 21.487 1.00 62.69 80 VAL A N 1
ATOM 645 C CA . VAL A 1 80 ? -8.632 -14.788 22.883 1.00 62.69 80 VAL A CA 1
ATOM 646 C C . VAL A 1 80 ? -7.460 -15.369 23.659 1.00 62.69 80 VAL A C 1
ATOM 648 O O . VAL A 1 80 ? -7.314 -16.588 23.764 1.00 62.69 80 VAL A O 1
ATOM 651 N N . ASP A 1 81 ? -6.559 -14.516 24.139 1.00 61.91 81 ASP A N 1
ATOM 652 C CA . ASP A 1 81 ? -5.500 -15.003 25.015 1.00 61.91 81 ASP A CA 1
ATOM 653 C C . ASP A 1 81 ? -6.157 -15.553 26.283 1.00 61.91 81 ASP A C 1
ATOM 655 O O . ASP A 1 81 ? -6.906 -14.864 26.972 1.00 61.91 81 ASP A O 1
ATOM 659 N N . LYS A 1 82 ? -5.916 -16.834 26.583 1.00 49.81 82 LYS A N 1
ATOM 660 C CA . LYS A 1 82 ? -6.597 -17.572 27.666 1.00 49.81 82 LYS A CA 1
ATOM 661 C C . LYS A 1 82 ? -6.296 -17.018 29.067 1.00 49.81 82 LYS A C 1
ATOM 663 O O . LYS A 1 82 ? -6.972 -17.377 30.027 1.00 49.81 82 LYS A O 1
ATOM 668 N N . VAL A 1 83 ? -5.309 -16.131 29.187 1.00 48.28 83 VAL A N 1
ATOM 669 C CA . VAL A 1 83 ? -5.002 -15.390 30.419 1.00 48.28 83 VAL A CA 1
ATOM 670 C C . VAL A 1 83 ? -5.957 -14.196 30.617 1.00 48.28 83 VAL A C 1
ATOM 672 O O . VAL A 1 83 ? -6.188 -13.802 31.753 1.00 48.28 83 VAL A O 1
ATOM 675 N N . SER A 1 84 ? -6.625 -13.706 29.562 1.00 43.94 84 SER A N 1
ATOM 676 C CA . SER A 1 84 ? -7.580 -12.580 29.607 1.00 43.94 84 SER A CA 1
ATOM 677 C C . SER A 1 84 ? -8.952 -12.906 30.218 1.00 43.94 84 SER A C 1
ATOM 679 O O . SER A 1 84 ? -9.801 -12.024 30.254 1.00 43.94 84 SER A O 1
ATOM 681 N N . TRP A 1 85 ? -9.209 -14.129 30.702 1.00 40.84 85 TRP A N 1
ATOM 682 C CA . TRP A 1 85 ? -10.439 -14.430 31.461 1.00 40.84 85 TRP A CA 1
ATOM 683 C C . TRP A 1 85 ? -10.216 -14.468 32.981 1.00 40.84 85 TRP A C 1
ATOM 685 O O . TRP A 1 85 ? -11.155 -14.270 33.750 1.00 40.84 85 TRP A O 1
AT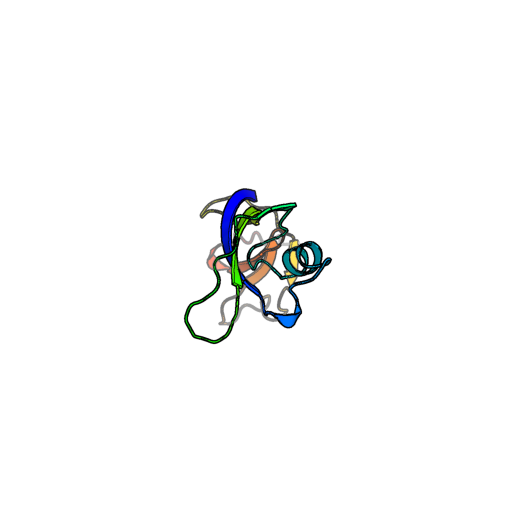OM 695 N N . LYS A 1 86 ? -8.975 -14.675 33.456 1.00 38.38 86 LYS A N 1
ATOM 696 C CA . LYS A 1 86 ? -8.673 -14.601 34.893 1.00 38.38 86 LYS A CA 1
ATOM 697 C C . LYS A 1 86 ? -8.317 -13.168 35.275 1.00 38.38 86 LYS A C 1
ATOM 699 O O . LYS A 1 86 ? -7.200 -12.705 35.082 1.00 38.38 86 LYS A O 1
ATOM 704 N N . VAL A 1 87 ? -9.309 -12.502 35.855 1.00 42.72 87 VAL A N 1
ATOM 705 C CA . VAL A 1 87 ? -9.246 -11.194 36.512 1.00 42.72 87 VAL A CA 1
ATOM 706 C C . VAL A 1 87 ? -8.220 -11.219 37.649 1.00 42.72 87 VAL A C 1
ATOM 708 O O . VAL A 1 87 ? -8.601 -11.437 38.788 1.00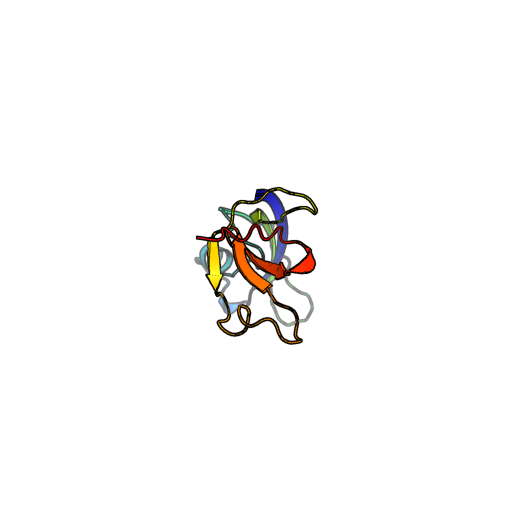 42.72 87 VAL A O 1
ATOM 711 N N . VAL A 1 88 ? -6.931 -11.008 37.363 1.00 39.38 88 VAL A N 1
ATOM 712 C CA . VAL A 1 88 ? -5.971 -10.410 38.311 1.00 39.38 88 VAL A CA 1
ATOM 713 C C . VAL A 1 88 ? -4.850 -9.701 37.524 1.00 39.38 88 VAL A C 1
ATOM 715 O O . VAL A 1 88 ? -3.882 -10.316 37.094 1.00 39.38 88 VAL A O 1
ATOM 718 N N . SER A 1 89 ? -4.959 -8.374 37.402 1.00 42.25 89 SER A N 1
ATOM 719 C CA . SER A 1 89 ? -3.820 -7.438 37.305 1.00 42.25 89 SER A CA 1
ATOM 720 C C . SER A 1 89 ? -3.006 -7.291 35.997 1.00 42.25 89 SER A C 1
ATOM 722 O O . SER A 1 89 ? -1.816 -6.977 36.061 1.00 42.25 89 SER A O 1
ATOM 724 N N . GLY A 1 90 ? -3.605 -7.370 34.806 1.00 44.94 90 GLY A N 1
ATOM 725 C CA . GLY A 1 90 ? -2.888 -6.931 33.598 1.00 44.94 90 GLY A CA 1
ATOM 726 C C . GLY A 1 90 ? -3.741 -6.896 32.339 1.00 44.94 90 GLY A C 1
ATOM 727 O O . GLY A 1 90 ? -4.006 -7.938 31.764 1.00 44.94 90 GLY A O 1
ATOM 728 N N . VAL A 1 91 ? -4.179 -5.691 31.960 1.00 49.38 91 VAL A N 1
ATOM 729 C CA . VAL A 1 91 ? -4.841 -5.280 30.702 1.00 49.38 91 VAL A CA 1
ATOM 730 C C . VAL A 1 91 ? -5.450 -6.425 29.868 1.00 49.38 91 VAL A C 1
ATOM 732 O O . VAL A 1 91 ? -4.820 -6.960 28.959 1.00 49.38 91 VAL A O 1
ATOM 735 N N . MET A 1 92 ? -6.709 -6.771 30.151 1.00 62.47 92 MET A N 1
ATOM 736 C CA . MET A 1 92 ? -7.462 -7.768 29.383 1.00 62.47 92 MET A CA 1
ATOM 737 C C . MET A 1 92 ? -7.902 -7.173 28.036 1.00 62.47 92 MET A C 1
ATOM 739 O O . MET A 1 92 ? -8.375 -6.034 27.954 1.00 62.47 92 MET A O 1
ATOM 743 N N . GLY A 1 93 ? -7.760 -7.952 26.971 1.00 66.69 93 GLY A N 1
ATOM 744 C CA . GLY A 1 93 ? -8.207 -7.590 25.632 1.00 66.69 93 GLY A CA 1
ATOM 745 C C . GLY A 1 93 ? -8.224 -8.793 24.700 1.00 66.69 93 GLY A C 1
ATOM 746 O O . GLY A 1 93 ? -7.720 -9.866 25.044 1.00 66.69 93 GLY A O 1
ATOM 747 N N . PHE A 1 94 ? -8.834 -8.622 23.532 1.00 76.25 94 PHE A N 1
ATOM 748 C CA . PHE A 1 94 ? -8.910 -9.653 22.500 1.00 76.25 94 PHE A CA 1
ATOM 749 C C . PHE A 1 94 ? -8.606 -9.058 21.131 1.00 76.25 94 PHE A C 1
ATOM 751 O O . PHE A 1 94 ? -8.850 -7.874 20.870 1.00 76.25 94 PHE A O 1
ATOM 758 N N . PHE A 1 95 ? -8.047 -9.890 20.256 1.00 83.31 95 PHE A N 1
ATOM 759 C CA . PHE A 1 95 ? -7.777 -9.493 18.886 1.00 83.31 95 PHE A CA 1
ATOM 760 C C . PHE A 1 95 ? -8.973 -9.831 18.015 1.00 83.31 95 PHE A C 1
ATOM 762 O O . PHE A 1 95 ? -9.432 -10.976 17.959 1.00 83.31 95 PHE A O 1
ATOM 769 N N . VAL A 1 96 ? -9.444 -8.820 17.298 1.00 85.44 96 VAL A N 1
ATOM 770 C CA . VAL A 1 96 ? -10.487 -8.968 16.293 1.00 85.44 96 VAL A CA 1
ATOM 771 C C . VAL A 1 96 ? -9.916 -8.668 14.926 1.00 85.44 96 VAL A C 1
ATOM 773 O O . VAL A 1 96 ? -9.187 -7.700 14.719 1.00 85.44 96 VAL A O 1
ATOM 776 N N . GLN A 1 97 ? -10.267 -9.500 13.967 1.00 85.69 97 GLN A N 1
ATOM 777 C CA . GLN A 1 97 ? -9.968 -9.279 12.573 1.00 85.69 97 GLN A CA 1
ATOM 778 C C . GLN A 1 97 ? -11.149 -8.560 11.928 1.00 85.69 97 GLN A C 1
ATOM 780 O O . GLN A 1 97 ? -12.203 -9.142 11.666 1.00 85.69 97 GLN A O 1
ATOM 785 N N . ALA A 1 98 ? -10.961 -7.268 11.682 1.00 84.44 98 ALA A N 1
ATOM 786 C CA . ALA A 1 98 ? -11.881 -6.429 10.935 1.00 84.44 98 ALA A CA 1
ATOM 787 C C . ALA A 1 98 ? -11.362 -6.311 9.498 1.00 84.44 98 ALA A C 1
ATOM 789 O O . ALA A 1 98 ? -10.550 -5.440 9.168 1.00 84.44 98 ALA A O 1
ATOM 790 N N . ARG A 1 99 ? -11.852 -7.186 8.610 1.00 78.06 99 ARG A N 1
ATOM 791 C CA . ARG A 1 99 ? -11.484 -7.191 7.179 1.00 78.06 99 ARG A CA 1
ATOM 792 C C . ARG A 1 99 ? -9.960 -7.482 7.025 1.00 78.06 99 ARG A C 1
ATOM 794 O O . ARG A 1 99 ? -9.542 -8.487 7.599 1.00 78.06 99 ARG A O 1
ATOM 801 N N . PRO A 1 100 ? -9.102 -6.725 6.288 1.00 79.88 100 PRO A N 1
ATOM 802 C CA . PRO A 1 100 ? -7.661 -7.006 6.276 1.00 79.88 100 PRO A CA 1
ATOM 803 C C . PRO A 1 100 ? -6.912 -6.417 7.485 1.00 79.88 100 PRO A C 1
ATOM 805 O O . PRO A 1 100 ? -5.695 -6.552 7.549 1.00 79.88 100 PRO A O 1
ATOM 808 N N . LEU A 1 101 ? -7.596 -5.732 8.411 1.00 82.50 101 LEU A N 1
ATOM 809 C CA . LEU A 1 101 ? -6.974 -5.144 9.595 1.00 82.50 101 LEU A CA 1
ATOM 810 C C . LEU A 1 101 ? -7.179 -6.042 10.815 1.00 82.50 101 LEU A C 1
ATOM 812 O O . LEU A 1 101 ? -8.271 -6.560 11.046 1.00 82.50 101 LEU A O 1
ATOM 816 N N . GLN A 1 102 ? -6.134 -6.163 11.627 1.00 83.31 102 GLN A N 1
ATOM 817 C CA . GLN A 1 102 ? -6.218 -6.731 12.966 1.00 83.31 102 GLN A CA 1
ATOM 818 C C . GLN A 1 102 ? -6.317 -5.579 13.967 1.00 83.31 102 GLN A C 1
ATOM 820 O O . GLN A 1 102 ? -5.460 -4.697 13.999 1.00 83.31 102 GLN A O 1
ATOM 825 N N . LEU A 1 103 ? -7.388 -5.569 14.751 1.00 84.19 103 LEU A N 1
ATOM 826 C CA . LEU A 1 103 ? -7.649 -4.591 15.798 1.00 84.19 103 LEU A CA 1
ATOM 827 C C . LEU A 1 103 ? -7.504 -5.267 17.160 1.00 84.19 103 LEU A C 1
ATOM 829 O O . LEU A 1 103 ? -7.785 -6.455 17.318 1.00 84.19 103 LEU A O 1
ATOM 833 N N . PHE A 1 104 ? -7.093 -4.486 18.151 1.00 84.00 104 PHE A N 1
ATOM 834 C CA . PHE A 1 104 ? -7.046 -4.914 19.540 1.00 84.00 104 PHE A CA 1
ATOM 835 C C . PHE A 1 104 ? -8.092 -4.139 20.333 1.00 84.00 104 PHE A C 1
ATOM 837 O O . PHE A 1 104 ? -8.084 -2.905 20.333 1.00 84.00 104 PHE A O 1
ATOM 844 N N . VAL A 1 105 ? -9.000 -4.863 20.983 1.00 80.31 105 VAL A N 1
ATOM 845 C CA . VAL A 1 105 ? -10.047 -4.281 21.825 1.00 80.31 105 VAL A CA 1
ATOM 846 C C . VAL A 1 105 ? -9.663 -4.491 23.283 1.00 80.31 105 VAL A C 1
ATOM 848 O O . VAL A 1 105 ? -9.470 -5.625 23.719 1.00 80.31 105 VAL A O 1
ATOM 851 N N . THR A 1 106 ? -9.558 -3.399 24.041 1.00 78.75 106 THR A N 1
ATOM 852 C CA . THR A 1 106 ? -9.288 -3.435 25.484 1.00 78.75 106 THR A CA 1
ATOM 853 C C . THR A 1 106 ? -10.582 -3.554 26.288 1.00 78.75 106 THR A C 1
ATOM 855 O O . THR A 1 106 ? -11.632 -3.030 25.910 1.00 78.75 106 THR A O 1
ATOM 858 N N . GLN A 1 107 ? -10.503 -4.199 27.452 1.00 69.25 107 GLN A N 1
ATOM 859 C CA . GLN A 1 107 ? -11.648 -4.413 28.341 1.00 69.25 107 GLN A CA 1
ATOM 860 C C . GLN A 1 107 ? -12.294 -3.111 28.831 1.00 69.25 107 GLN A C 1
ATOM 862 O O . GLN A 1 107 ? -13.506 -3.076 29.007 1.00 69.25 107 GLN A O 1
ATOM 867 N N . HIS A 1 108 ? -11.529 -2.028 29.008 1.00 67.75 108 HIS A N 1
ATOM 868 C CA . HIS A 1 108 ? -12.069 -0.734 29.451 1.00 67.75 108 HIS A CA 1
ATOM 869 C C . HIS A 1 108 ? -13.182 -0.180 28.545 1.00 67.75 108 HIS A C 1
ATOM 871 O O . HIS A 1 108 ? -13.968 0.647 28.994 1.00 67.75 108 HIS A O 1
ATOM 877 N N . PHE A 1 109 ? -13.257 -0.636 27.292 1.00 60.44 109 PHE A N 1
ATOM 878 C CA . PHE A 1 109 ? -14.281 -0.237 26.325 1.00 60.44 109 PHE A CA 1
ATOM 879 C C . PHE A 1 109 ? -15.358 -1.312 26.095 1.00 60.44 109 PHE A C 1
ATOM 881 O O . PHE A 1 109 ? -16.208 -1.143 25.225 1.00 60.44 109 PHE A O 1
ATOM 888 N N . CYS A 1 110 ? -15.343 -2.410 26.857 1.00 62.81 110 CYS A N 1
ATOM 889 C CA . CYS A 1 110 ? -16.296 -3.509 26.721 1.00 62.81 110 CYS A CA 1
ATOM 890 C C . CYS A 1 110 ? -17.378 -3.442 27.805 1.00 62.81 110 CYS A C 1
ATOM 892 O O . CYS A 1 110 ? -17.079 -3.461 28.997 1.00 62.81 110 CYS A O 1
ATOM 894 N N . ILE A 1 111 ? -18.647 -3.448 27.394 1.00 58.66 111 ILE A N 1
ATOM 895 C CA . ILE A 1 111 ? -19.769 -3.692 28.306 1.00 58.66 111 ILE A CA 1
ATOM 896 C C . ILE A 1 111 ? -19.869 -5.206 28.493 1.00 58.66 111 ILE A C 1
ATOM 898 O O . ILE A 1 111 ? -20.321 -5.922 27.601 1.00 58.66 111 ILE A O 1
ATOM 902 N N . VAL A 1 112 ? -19.419 -5.702 29.643 1.00 55.22 112 VAL A N 1
ATOM 903 C CA . VAL A 1 112 ? -19.583 -7.110 30.014 1.00 55.22 112 VAL A CA 1
ATOM 904 C C . VAL A 1 112 ? -20.925 -7.249 30.723 1.00 55.22 112 VAL A C 1
ATOM 906 O O . VAL A 1 112 ? -21.085 -6.786 31.848 1.00 55.22 112 VAL A O 1
ATOM 909 N N . THR A 1 113 ? -21.898 -7.878 30.065 1.00 44.81 113 THR A N 1
ATOM 910 C CA . THR A 1 113 ? -23.089 -8.396 30.747 1.00 44.81 113 THR A CA 1
ATOM 911 C C . THR A 1 113 ? -22.816 -9.857 31.070 1.00 44.81 113 THR A C 1
ATOM 913 O O . THR A 1 113 ? -22.752 -10.706 30.183 1.00 44.81 113 THR A O 1
ATOM 916 N N . VAL A 1 114 ? -22.550 -10.144 32.342 1.00 49.34 114 VAL A N 1
ATOM 917 C CA . VAL A 1 114 ? -22.444 -11.523 32.818 1.00 49.34 114 VAL A CA 1
ATOM 918 C C . VAL A 1 114 ? -23.871 -12.057 32.885 1.00 49.34 114 VAL A C 1
ATOM 920 O O . VAL A 1 114 ? -24.681 -11.539 33.650 1.00 49.34 114 VAL A O 1
ATOM 923 N N . LYS A 1 115 ? -24.209 -13.040 32.044 1.00 40.62 115 LYS A N 1
ATOM 924 C CA . LYS A 1 115 ? -25.386 -13.872 32.300 1.00 40.62 115 LYS A CA 1
ATOM 925 C C . LYS A 1 115 ? -25.014 -14.798 33.451 1.00 40.62 115 LYS A C 1
ATOM 927 O O . LYS A 1 115 ? -24.157 -15.659 33.280 1.00 40.62 115 LYS A O 1
ATOM 932 N N . GLU A 1 116 ? -25.588 -14.543 34.619 1.00 43.25 116 GLU A N 1
ATOM 933 C CA . GLU A 1 116 ? -25.659 -15.536 35.686 1.00 43.25 116 GLU A CA 1
ATOM 934 C C . GLU A 1 116 ? -26.676 -16.595 35.241 1.00 43.25 116 GLU A C 1
ATOM 936 O O . GLU A 1 116 ? -27.852 -16.275 35.052 1.00 43.25 116 GLU A O 1
ATOM 941 N N . ASP A 1 117 ? -26.184 -17.810 34.989 1.00 37.94 117 ASP A N 1
ATOM 942 C CA . ASP A 1 117 ? -26.990 -19.035 34.929 1.00 37.94 117 ASP A CA 1
ATOM 943 C C . ASP A 1 117 ? -27.079 -19.651 36.336 1.00 37.94 117 ASP A C 1
ATOM 945 O O . ASP A 1 117 ? -26.051 -19.620 37.058 1.00 37.94 117 ASP A O 1
#

Secondary structure (DSSP, 8-state):
-EEEEEEEEEEEE-GGG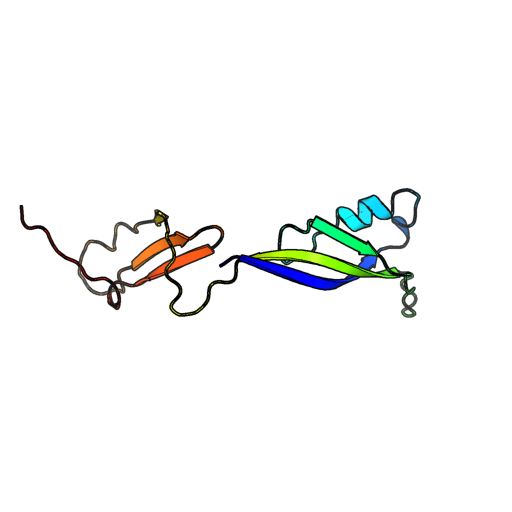-STTHHHHHHHSPPTTSEEEEEEEPPPEEPSSSS--EEEEEEEEEEEE---TT-----EEEE--GGGGS-SSS--EEEEEETTEEEEEEGGG--------